Protein AF-A0A2W6AS79-F1 (afdb_monomer_lite)

Sequence (93 aa):
MPRTTRTIGAFIETEFGVVYESRSGLIALPNRLGLEYHTQEVTPRKLDEAKQKSFIALYEKLLNSLGADEAVLFMDAAHPTHAARPVGCWAPS

Structure (mmCIF, N/CA/C/O backbone):
data_AF-A0A2W6AS79-F1
#
_entry.id   AF-A0A2W6AS79-F1
#
loop_
_atom_site.group_PDB
_atom_site.id
_atom_site.type_symbol
_atom_site.label_atom_id
_atom_site.label_alt_id
_atom_site.label_comp_id
_atom_site.label_asym_id
_atom_site.label_entity_id
_atom_site.label_seq_id
_atom_site.pdbx_PDB_ins_code
_atom_site.Cartn_x
_atom_site.Cartn_y
_atom_site.Cartn_z
_atom_site.occupancy
_atom_site.B_iso_or_equiv
_atom_site.auth_seq_id
_atom_site.auth_comp_id
_atom_site.auth_asym_id
_atom_site.auth_atom_id
_atom_site.pdbx_PDB_model_num
ATOM 1 N N . MET A 1 1 ? -4.485 -1.768 17.816 1.00 77.19 1 MET A N 1
ATOM 2 C CA . MET A 1 1 ? -5.219 -0.649 17.196 1.00 77.19 1 MET A CA 1
ATOM 3 C C . MET A 1 1 ? -6.270 -1.197 16.233 1.00 77.19 1 MET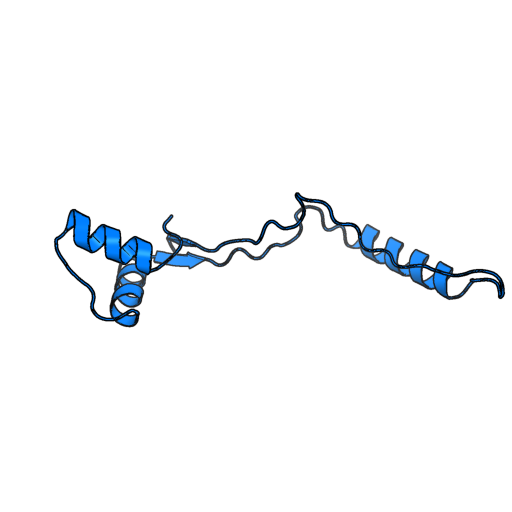 A C 1
ATOM 5 O O . MET A 1 1 ? -5.925 -2.066 15.430 1.00 77.19 1 MET A O 1
ATOM 9 N N . PRO A 1 2 ? -7.550 -0.796 16.347 1.00 84.56 2 PRO A N 1
ATOM 10 C CA . PRO A 1 2 ? -8.621 -1.294 15.486 1.00 84.56 2 PRO A CA 1
ATOM 11 C C . PRO A 1 2 ? -8.380 -0.899 14.024 1.00 84.56 2 PRO A C 1
ATOM 13 O O . PRO A 1 2 ? -7.935 0.205 13.722 1.00 84.56 2 PRO A O 1
ATOM 16 N N . ARG A 1 3 ? -8.659 -1.827 13.102 1.00 86.12 3 ARG A N 1
ATOM 17 C CA . ARG A 1 3 ? -8.362 -1.661 11.666 1.00 86.12 3 ARG A CA 1
ATOM 18 C C . ARG A 1 3 ? -9.516 -1.077 10.861 1.00 86.12 3 ARG A C 1
ATOM 20 O O . ARG A 1 3 ? -9.311 -0.588 9.760 1.00 86.12 3 ARG A O 1
ATOM 27 N N . THR A 1 4 ? -10.742 -1.162 11.372 1.00 88.75 4 THR A N 1
ATOM 28 C CA . THR A 1 4 ? -11.937 -0.738 10.635 1.00 88.75 4 THR A CA 1
ATOM 29 C C . THR A 1 4 ? -12.925 -0.038 11.554 1.00 88.75 4 THR A C 1
ATOM 31 O O . THR A 1 4 ? -13.023 -0.367 12.736 1.00 88.75 4 THR A O 1
ATOM 34 N N . THR A 1 5 ? -13.718 0.872 10.989 1.00 90.56 5 THR A N 1
ATOM 35 C CA . THR A 1 5 ? -14.833 1.525 11.691 1.00 90.56 5 THR A CA 1
ATOM 36 C C . THR A 1 5 ? -15.893 0.518 12.141 1.00 90.56 5 THR A C 1
ATOM 38 O O . THR A 1 5 ? -16.551 0.736 13.146 1.00 90.56 5 THR A O 1
ATOM 41 N N . ARG A 1 6 ? -16.029 -0.629 11.461 1.00 90.56 6 ARG A N 1
ATOM 42 C CA . ARG A 1 6 ? -16.958 -1.690 11.877 1.00 90.56 6 ARG A CA 1
ATOM 43 C C . ARG A 1 6 ? -16.532 -2.337 13.193 1.00 90.56 6 ARG A C 1
ATOM 45 O O . ARG A 1 6 ? -17.368 -2.572 14.053 1.00 90.56 6 ARG A O 1
ATOM 52 N N . THR A 1 7 ? -15.234 -2.596 13.358 1.00 91.75 7 THR A N 1
ATOM 53 C CA . THR A 1 7 ? -14.685 -3.126 14.616 1.00 91.75 7 THR A CA 1
ATOM 54 C C . THR A 1 7 ? -14.884 -2.138 15.765 1.00 91.75 7 THR A C 1
ATOM 56 O O . THR A 1 7 ? -15.211 -2.555 16.868 1.00 91.75 7 THR A O 1
ATOM 59 N N . ILE A 1 8 ? -14.733 -0.837 15.495 1.00 92.19 8 ILE A N 1
ATOM 60 C CA . ILE A 1 8 ? -14.990 0.223 16.480 1.00 92.19 8 ILE A CA 1
ATOM 61 C C . ILE A 1 8 ? -16.479 0.262 16.852 1.00 92.19 8 ILE A C 1
ATOM 63 O O . ILE A 1 8 ? -16.805 0.315 18.030 1.00 92.19 8 ILE A O 1
ATOM 67 N N . GLY A 1 9 ? -17.380 0.174 15.870 1.00 93.94 9 GLY A N 1
ATOM 68 C CA . GLY A 1 9 ? -18.827 0.180 16.108 1.00 93.94 9 GLY A CA 1
ATOM 69 C C . GLY A 1 9 ? -19.289 -0.998 16.960 1.00 93.94 9 GLY A C 1
ATOM 70 O O . GLY A 1 9 ? -19.988 -0.792 17.943 1.00 93.94 9 GLY A O 1
ATOM 71 N N . ALA A 1 10 ? -18.821 -2.207 16.638 1.00 94.31 10 ALA A N 1
ATOM 72 C CA . ALA A 1 10 ? -19.144 -3.412 17.403 1.00 94.31 10 ALA A CA 1
ATOM 73 C C . ALA A 1 10 ? -18.650 -3.337 18.859 1.00 94.31 10 ALA A C 1
ATOM 75 O O . ALA A 1 10 ? -19.340 -3.780 19.772 1.00 94.31 10 ALA A O 1
ATOM 76 N N . PHE A 1 11 ? -17.468 -2.752 19.085 1.00 94.12 11 PHE A N 1
ATOM 77 C CA . PHE A 1 11 ? -16.962 -2.502 20.435 1.00 94.12 11 PHE A CA 1
ATOM 78 C C . PHE A 1 1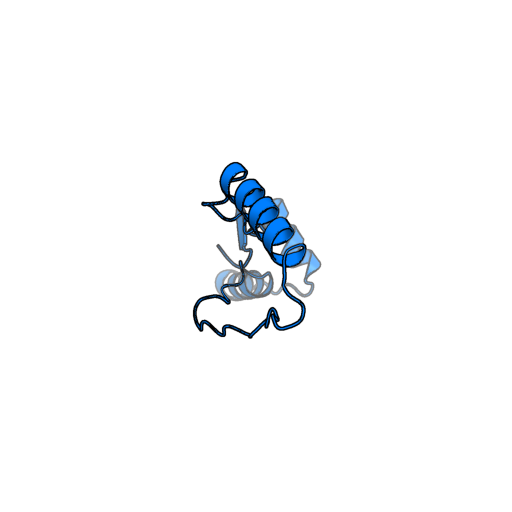1 ? -17.856 -1.518 21.196 1.00 94.12 11 PHE A C 1
ATOM 80 O O . PHE A 1 11 ? -18.224 -1.789 22.333 1.00 94.12 11 PHE A O 1
ATOM 87 N N . ILE A 1 12 ? -18.246 -0.406 20.565 1.00 94.00 12 ILE A N 1
ATOM 88 C CA . ILE A 1 12 ? -19.095 0.602 21.210 1.00 94.00 12 ILE A CA 1
ATOM 89 C C . ILE A 1 12 ? -20.465 0.027 21.583 1.00 94.00 12 ILE A C 1
ATOM 91 O O . ILE A 1 12 ? -20.962 0.277 22.679 1.00 94.00 12 ILE A O 1
ATOM 95 N N . GLU A 1 13 ? -21.058 -0.755 20.687 1.00 95.69 13 GLU A N 1
ATOM 96 C CA . GLU A 1 13 ? -22.325 -1.437 20.941 1.00 95.69 13 GLU A CA 1
ATOM 97 C C . GLU A 1 13 ? -22.203 -2.411 22.119 1.00 95.69 13 GLU A C 1
ATOM 99 O O . GLU A 1 13 ? -2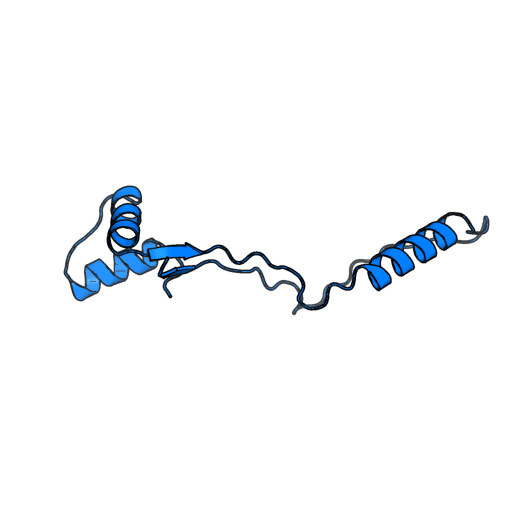3.054 -2.410 23.003 1.00 95.69 13 GLU A O 1
ATOM 104 N N . THR A 1 14 ? -21.115 -3.184 22.175 1.00 96.81 14 THR A N 1
ATOM 105 C CA . THR A 1 14 ? -20.888 -4.178 23.235 1.00 96.81 14 THR A CA 1
ATOM 106 C C . THR A 1 14 ? -20.646 -3.532 24.601 1.00 96.81 14 THR A C 1
ATOM 108 O O . THR A 1 14 ? -21.224 -3.968 25.591 1.00 96.81 14 THR A O 1
ATOM 111 N N . GLU A 1 15 ? -19.808 -2.496 24.671 1.00 96.94 15 GLU A N 1
ATOM 112 C CA . GLU A 1 15 ? -19.388 -1.895 25.946 1.00 96.94 15 GLU A CA 1
ATOM 113 C C . GLU A 1 15 ? -20.344 -0.815 26.460 1.00 96.94 15 GLU A C 1
ATOM 115 O O . GLU A 1 15 ? -20.481 -0.626 27.667 1.00 96.94 15 GLU A O 1
ATOM 120 N N . PHE A 1 16 ? -21.001 -0.082 25.556 1.00 94.31 16 PHE A N 1
ATOM 121 C CA . PHE A 1 16 ? -21.806 1.092 25.911 1.00 94.31 16 PHE A CA 1
ATOM 122 C C . PHE A 1 16 ? -23.273 0.979 25.485 1.00 94.31 16 PHE A C 1
ATOM 124 O O . PHE A 1 16 ? -24.058 1.869 25.808 1.00 94.31 16 PHE A O 1
ATOM 131 N N . GLY A 1 17 ? -23.666 -0.074 24.758 1.00 95.00 17 GLY A N 1
ATOM 132 C CA . GLY A 1 17 ? -25.044 -0.256 24.286 1.00 95.00 17 GLY A CA 1
ATOM 133 C C . GLY A 1 17 ? -25.489 0.773 23.242 1.00 95.00 17 GLY A C 1
ATOM 134 O O . GLY A 1 17 ? -26.686 0.960 23.037 1.00 95.00 17 GLY A O 1
ATOM 135 N N . VAL A 1 18 ? -24.546 1.474 22.600 1.00 93.50 18 VAL A N 1
ATOM 136 C CA . VAL A 1 18 ? -24.835 2.527 21.614 1.00 93.50 18 VAL A CA 1
ATOM 137 C C . VAL A 1 18 ? -24.601 2.005 20.202 1.00 93.50 18 VAL A C 1
ATOM 139 O O . VAL A 1 18 ? -23.501 1.573 19.862 1.00 93.50 18 VAL A O 1
ATOM 142 N N . VAL A 1 19 ? -25.618 2.129 19.349 1.00 92.75 19 VAL A N 1
ATOM 143 C CA . VAL A 1 19 ? -25.534 1.766 17.930 1.00 92.75 19 VAL A CA 1
ATOM 144 C C . VAL A 1 19 ? -25.357 3.024 17.085 1.00 92.75 19 VAL A C 1
ATOM 146 O O . VAL A 1 19 ? -26.167 3.947 17.130 1.00 92.75 19 VAL A O 1
ATOM 149 N N . TYR A 1 20 ? -24.291 3.061 16.287 1.00 89.00 20 TYR A N 1
AT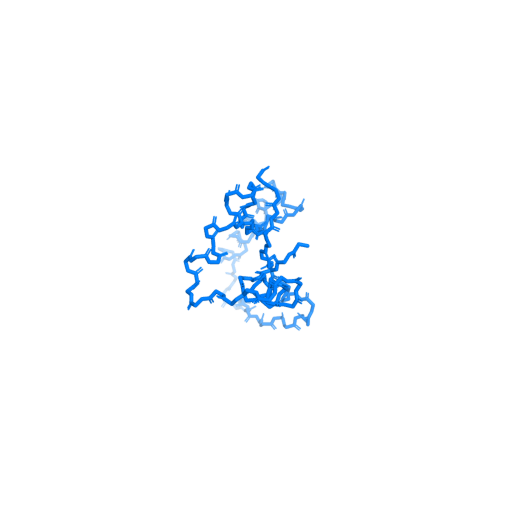OM 150 C CA . TYR A 1 20 ? -24.065 4.124 15.309 1.00 89.00 20 TYR A CA 1
ATOM 151 C C . TYR A 1 20 ? -24.701 3.754 13.967 1.00 89.00 20 TYR A C 1
ATOM 153 O O . TYR A 1 20 ? -24.231 2.850 13.280 1.00 89.00 20 TYR A O 1
ATOM 161 N N . GLU A 1 21 ? -25.725 4.503 13.557 1.00 85.12 21 GLU A N 1
ATOM 162 C CA . GLU A 1 21 ? -26.458 4.247 12.306 1.00 85.12 21 GLU A CA 1
ATOM 163 C C . GLU A 1 21 ? -25.668 4.619 11.040 1.00 85.12 21 GLU A C 1
ATOM 165 O O . GLU A 1 21 ? -25.926 4.094 9.958 1.00 85.12 21 GLU A O 1
ATOM 170 N N . SER A 1 22 ? -24.685 5.521 11.152 1.00 88.00 22 SER A N 1
ATOM 171 C CA . SER A 1 22 ? -23.911 6.013 10.009 1.00 88.00 22 SER A CA 1
ATOM 172 C C . SER A 1 22 ? -22.406 5.832 10.181 1.00 88.00 22 SER A C 1
ATOM 174 O O . SER A 1 22 ? -21.826 6.051 11.248 1.00 88.00 22 SER A O 1
ATOM 176 N N . ARG A 1 23 ? -21.737 5.506 9.069 1.00 87.62 23 ARG A N 1
ATOM 177 C CA . ARG A 1 23 ? -20.271 5.407 9.003 1.00 87.62 23 ARG A CA 1
ATOM 178 C C . ARG A 1 23 ? -19.585 6.739 9.326 1.00 87.62 23 ARG A C 1
ATOM 180 O O . ARG A 1 23 ? -18.516 6.731 9.926 1.00 87.62 23 ARG A O 1
ATOM 187 N N . SER A 1 24 ? -20.178 7.866 8.937 1.00 89.25 24 SER A N 1
ATOM 188 C CA . SER A 1 24 ? -19.629 9.205 9.183 1.00 89.25 24 SER A CA 1
ATOM 189 C C . SER A 1 24 ? -19.602 9.554 10.673 1.00 89.25 24 SER A C 1
ATOM 191 O O . SER A 1 24 ? -18.578 10.038 11.153 1.00 89.25 24 SER A O 1
ATOM 193 N N . GLY A 1 25 ? -20.661 9.240 11.428 1.00 88.38 25 GLY A N 1
ATOM 194 C CA . GLY A 1 25 ? -20.675 9.422 12.886 1.00 88.38 25 GLY A CA 1
ATOM 195 C C . GLY A 1 25 ? -19.598 8.591 13.591 1.00 88.38 25 GLY A C 1
ATOM 196 O O . GLY A 1 25 ? -18.926 9.070 14.503 1.00 88.38 25 GLY A O 1
ATOM 197 N N . LEU A 1 26 ? -19.372 7.379 13.088 1.00 91.94 26 LEU A N 1
ATOM 198 C CA . LEU A 1 26 ? -18.370 6.440 13.589 1.00 91.94 26 LEU A CA 1
ATOM 199 C C . LEU A 1 26 ? -16.921 6.846 13.271 1.00 91.94 26 LEU A C 1
ATOM 201 O O . LEU A 1 26 ? -16.006 6.427 13.968 1.00 91.94 26 LEU A O 1
ATOM 205 N N . ILE A 1 27 ? -16.703 7.659 12.235 1.00 91.25 27 ILE A N 1
ATOM 206 C CA . ILE A 1 27 ? -15.396 8.253 11.896 1.00 91.25 27 ILE A CA 1
ATOM 207 C C . ILE A 1 27 ? -15.145 9.524 12.712 1.00 91.25 27 ILE A C 1
ATOM 209 O O . ILE A 1 27 ? -14.029 9.767 13.163 1.00 91.25 27 ILE A O 1
ATOM 213 N N . ALA A 1 28 ? -16.183 10.336 12.922 1.00 93.00 28 ALA A N 1
ATOM 214 C CA . ALA A 1 28 ? -16.061 11.593 13.651 1.00 93.00 28 ALA A CA 1
ATOM 215 C C . ALA A 1 28 ? -15.649 11.389 15.117 1.00 93.00 28 ALA A C 1
ATOM 217 O O . ALA A 1 28 ? -14.927 12.218 15.666 1.00 93.00 28 ALA A O 1
ATOM 218 N N . LEU A 1 29 ? -16.097 10.300 15.748 1.00 91.56 29 LEU A N 1
ATOM 219 C CA . LEU A 1 29 ? -15.773 10.003 17.142 1.00 91.56 29 LEU A CA 1
ATOM 220 C C . LEU A 1 29 ? -14.261 9.760 17.365 1.00 91.56 29 LEU A C 1
ATOM 222 O O . LEU A 1 29 ? -13.694 10.493 18.171 1.00 91.56 29 LEU A O 1
ATOM 226 N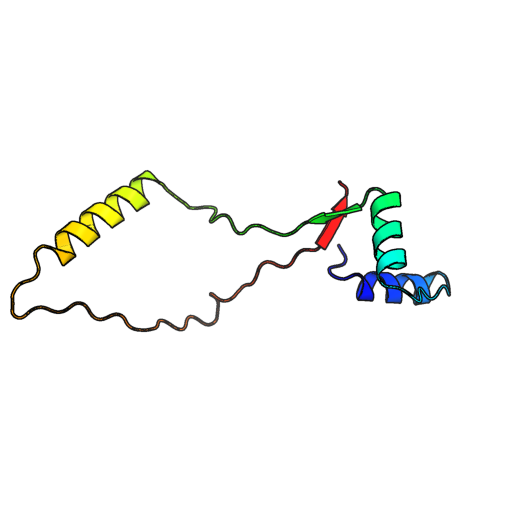 N . PRO A 1 30 ? -13.583 8.823 16.669 1.00 91.31 30 PRO A N 1
ATOM 227 C CA . PRO A 1 30 ? -12.132 8.651 16.767 1.00 91.31 30 PRO A CA 1
ATOM 228 C C . PRO A 1 30 ? -11.343 9.949 16.570 1.00 91.31 30 PRO A C 1
ATOM 230 O O . PRO A 1 30 ? -10.490 10.261 17.394 1.00 91.31 30 PRO A O 1
ATOM 233 N N . ASN A 1 31 ? -11.696 10.755 15.563 1.00 92.25 31 ASN A N 1
ATOM 234 C CA . ASN A 1 31 ? -11.032 12.040 15.323 1.00 92.25 31 ASN A CA 1
ATOM 235 C C . ASN A 1 31 ? -11.174 12.998 16.521 1.00 92.25 31 ASN A C 1
ATOM 237 O O . ASN A 1 31 ? -10.211 13.646 16.918 1.00 92.25 31 ASN A O 1
ATOM 241 N N . ARG A 1 32 ? -12.360 13.072 17.145 1.00 93.06 32 ARG A N 1
ATOM 242 C CA . ARG A 1 32 ? -12.583 13.886 18.361 1.00 93.06 32 ARG A CA 1
ATOM 243 C C . ARG A 1 32 ? -11.795 13.385 19.570 1.00 93.06 32 ARG A C 1
ATOM 245 O O . ARG A 1 32 ? -11.516 14.171 20.467 1.00 93.06 32 ARG A O 1
ATOM 252 N N . LEU A 1 33 ? -11.466 12.096 19.599 1.00 92.06 33 LEU A N 1
ATOM 253 C CA . LEU A 1 33 ? -10.644 11.471 20.635 1.00 92.06 33 LEU A CA 1
ATOM 254 C C . LEU A 1 33 ? -9.135 11.581 20.347 1.00 92.06 33 LEU A C 1
ATOM 256 O O . LEU A 1 33 ? -8.344 11.031 21.108 1.00 92.06 33 LEU A O 1
ATOM 260 N N . GLY A 1 34 ? -8.730 12.273 19.274 1.00 92.69 34 GLY A N 1
ATOM 261 C CA . GLY A 1 34 ? -7.323 12.418 18.884 1.00 92.69 34 GLY A CA 1
ATOM 262 C C . GLY A 1 34 ? -6.729 11.165 18.236 1.00 92.69 34 GLY A C 1
ATOM 263 O O . GLY A 1 34 ? -5.536 10.909 18.374 1.00 92.69 34 GLY A O 1
ATOM 264 N N . LEU A 1 35 ? -7.562 10.343 17.590 1.00 92.38 35 LEU A N 1
ATOM 265 C CA . LEU A 1 35 ? -7.122 9.196 16.799 1.00 92.38 35 LEU A CA 1
ATOM 266 C C . LEU A 1 35 ? -7.229 9.510 15.308 1.00 92.38 35 LEU A C 1
ATOM 268 O O . LEU A 1 35 ? -8.260 9.993 14.843 1.00 92.38 35 LEU A O 1
ATOM 272 N N . GLU A 1 36 ? -6.220 9.099 14.552 1.00 91.81 36 GLU A N 1
ATOM 273 C CA . GLU A 1 36 ? -6.168 9.189 13.098 1.00 91.81 36 GLU A CA 1
ATOM 274 C C . GLU A 1 36 ? -6.004 7.807 12.465 1.00 91.81 36 GLU A C 1
ATOM 276 O O . GLU A 1 36 ? -5.465 6.868 13.062 1.00 91.81 36 GLU A O 1
ATOM 281 N N . TYR A 1 37 ? -6.509 7.656 11.238 1.00 90.06 37 TYR A N 1
ATOM 282 C CA . TYR A 1 37 ? -6.320 6.428 10.477 1.00 90.06 37 TYR A CA 1
ATOM 283 C C . TYR A 1 37 ? -4.979 6.465 9.744 1.00 90.06 37 TYR A C 1
ATOM 285 O O . TYR A 1 37 ? -4.832 7.115 8.709 1.00 90.06 37 TYR A O 1
ATOM 293 N N . HIS A 1 38 ? -4.017 5.708 10.258 1.00 87.31 38 HIS A N 1
ATOM 294 C CA . HIS A 1 38 ? -2.689 5.579 9.675 1.00 87.31 38 HIS A CA 1
ATOM 295 C C . HIS A 1 38 ? -2.698 4.495 8.605 1.00 87.31 38 HIS A C 1
ATOM 297 O O . HIS A 1 38 ? -2.930 3.317 8.900 1.00 87.31 38 HIS A O 1
ATOM 303 N N . THR A 1 39 ? -2.426 4.878 7.359 1.00 83.12 39 THR A N 1
ATOM 304 C CA . THR A 1 39 ? -2.142 3.918 6.287 1.00 83.12 39 THR A CA 1
ATOM 305 C C . THR A 1 39 ? -0.649 3.629 6.293 1.00 83.12 39 THR A C 1
ATOM 307 O O . THR A 1 39 ? 0.164 4.544 6.243 1.00 83.12 39 THR A O 1
ATOM 310 N N . GLN A 1 40 ? -0.279 2.354 6.379 1.00 72.25 40 GLN A N 1
ATOM 311 C CA . GLN A 1 40 ? 1.121 1.962 6.285 1.00 72.25 40 GLN A CA 1
ATOM 312 C C . GLN A 1 40 ? 1.588 2.108 4.836 1.00 72.25 40 GLN A C 1
ATOM 314 O O . GLN A 1 40 ? 1.207 1.316 3.973 1.00 72.25 40 GLN A O 1
ATOM 319 N N . GLU A 1 41 ? 2.433 3.097 4.576 1.00 68.94 41 GLU A N 1
ATOM 320 C CA . GLU A 1 41 ? 3.225 3.122 3.354 1.00 68.94 41 GLU A CA 1
ATOM 321 C C . GLU A 1 41 ? 4.340 2.082 3.477 1.00 68.94 41 GLU A C 1
ATOM 323 O O . GLU A 1 41 ? 5.141 2.093 4.416 1.00 68.94 41 GLU A O 1
ATOM 328 N N . VAL A 1 42 ? 4.380 1.132 2.542 1.00 65.75 42 VAL A N 1
ATOM 329 C CA . VAL A 1 42 ? 5.479 0.166 2.476 1.00 65.75 42 VAL A CA 1
ATOM 330 C C . VAL A 1 42 ? 6.633 0.841 1.769 1.00 65.75 42 VAL A C 1
ATOM 332 O O . VAL A 1 42 ? 6.798 0.725 0.559 1.00 65.75 42 VAL A O 1
ATOM 335 N N . THR A 1 43 ? 7.452 1.534 2.545 1.00 64.88 43 THR A N 1
ATOM 336 C CA . THR A 1 43 ? 8.781 1.929 2.093 1.00 64.88 43 THR A CA 1
ATOM 337 C C . THR A 1 43 ? 9.725 0.755 2.351 1.00 64.88 43 THR A C 1
ATOM 339 O O . THR A 1 43 ? 9.880 0.337 3.505 1.00 64.88 43 THR A O 1
ATOM 342 N N . PRO A 1 44 ? 10.359 0.168 1.318 1.00 64.62 44 PRO A N 1
ATOM 343 C CA . PRO A 1 44 ? 11.295 -0.929 1.516 1.00 64.62 44 PRO A CA 1
ATOM 344 C C . PRO A 1 44 ? 12.449 -0.473 2.416 1.00 64.62 44 PRO A C 1
ATOM 346 O O . PRO A 1 44 ? 13.270 0.353 2.032 1.00 64.62 44 PRO A O 1
ATOM 349 N N . ARG A 1 45 ? 12.548 -1.040 3.623 1.00 62.88 45 ARG A N 1
ATOM 350 C CA . ARG A 1 45 ? 13.560 -0.661 4.632 1.00 62.88 45 ARG A CA 1
ATOM 351 C C . ARG A 1 45 ? 15.016 -0.824 4.157 1.00 62.88 45 ARG A C 1
ATOM 353 O O . ARG A 1 45 ? 15.922 -0.271 4.767 1.00 62.88 45 ARG A O 1
ATOM 360 N N . LYS A 1 46 ? 15.247 -1.613 3.104 1.00 69.69 46 LYS A N 1
ATOM 361 C CA . LYS A 1 46 ? 16.570 -1.899 2.521 1.00 69.69 46 LYS A CA 1
ATOM 362 C C . LYS A 1 46 ? 16.750 -1.292 1.122 1.00 69.69 46 LYS A C 1
ATOM 364 O O . LYS A 1 46 ? 17.506 -1.847 0.326 1.00 69.69 46 LYS A O 1
ATOM 369 N N . LEU A 1 47 ? 16.034 -0.218 0.787 1.00 72.56 47 LEU A N 1
ATOM 370 C CA . LEU A 1 47 ? 16.242 0.457 -0.491 1.00 72.56 47 LEU A CA 1
ATOM 371 C C . LEU A 1 47 ? 17.613 1.154 -0.481 1.00 72.56 47 LEU A C 1
ATOM 373 O O . LEU A 1 47 ? 17.863 2.035 0.337 1.00 72.56 47 LEU A O 1
ATOM 377 N N . ASP A 1 48 ? 18.507 0.723 -1.365 1.00 88.06 48 ASP A N 1
ATOM 378 C CA . ASP A 1 48 ? 19.836 1.302 -1.562 1.00 88.06 48 ASP A CA 1
ATOM 379 C C . ASP A 1 48 ? 19.873 1.909 -2.963 1.00 88.06 48 ASP A C 1
ATOM 381 O O . ASP A 1 48 ? 19.905 1.194 -3.969 1.00 88.06 48 ASP A O 1
ATOM 385 N N . GLU A 1 49 ? 19.819 3.237 -3.018 1.00 89.44 49 GLU A N 1
ATOM 386 C CA . GLU A 1 49 ? 19.715 3.983 -4.270 1.00 89.44 49 GLU A CA 1
ATOM 387 C C . GLU A 1 49 ? 20.922 3.737 -5.187 1.00 89.44 49 GLU A C 1
ATOM 389 O O . GLU A 1 49 ? 20.767 3.607 -6.403 1.00 89.44 49 GLU A O 1
ATOM 394 N N . ALA A 1 50 ? 22.126 3.614 -4.619 1.00 92.75 50 ALA A N 1
ATOM 395 C CA . ALA A 1 50 ? 23.336 3.357 -5.390 1.00 92.75 50 ALA A CA 1
ATOM 396 C C . ALA A 1 50 ? 23.297 1.964 -6.030 1.00 92.75 50 ALA A C 1
ATOM 398 O O . ALA A 1 50 ? 23.619 1.812 -7.213 1.00 92.75 50 ALA A O 1
ATOM 399 N N . LYS A 1 51 ? 22.843 0.947 -5.285 1.00 91.75 51 LYS A N 1
ATOM 400 C CA . LYS A 1 51 ? 22.640 -0.403 -5.837 1.00 91.75 51 LYS A CA 1
ATOM 401 C C . LYS A 1 51 ? 21.548 -0.431 -6.897 1.00 91.75 51 LYS A C 1
ATOM 403 O O . LYS A 1 51 ? 21.731 -1.090 -7.915 1.00 91.75 51 LYS A O 1
ATOM 408 N N . GLN A 1 52 ? 20.452 0.299 -6.699 1.00 92.50 52 GLN A N 1
ATOM 409 C CA . GLN A 1 52 ? 19.370 0.368 -7.679 1.00 92.50 52 GLN A CA 1
ATOM 410 C C . GLN A 1 52 ? 19.840 1.013 -8.989 1.00 92.50 52 GLN A C 1
ATOM 412 O O . GLN A 1 52 ? 19.626 0.440 -10.054 1.00 92.50 52 GLN A O 1
ATOM 417 N N . LYS A 1 53 ? 20.555 2.144 -8.922 1.00 95.44 53 LYS A N 1
ATOM 418 C CA . LYS A 1 53 ? 21.158 2.790 -10.102 1.00 95.44 53 LYS A CA 1
ATOM 419 C C . LYS A 1 53 ? 22.155 1.875 -10.813 1.00 95.44 53 LYS A C 1
ATOM 421 O O . LYS A 1 53 ? 22.126 1.771 -12.035 1.00 95.44 53 LYS A O 1
ATOM 426 N N . SER A 1 54 ? 22.995 1.176 -10.049 1.00 96.31 54 SER A N 1
ATOM 427 C CA . SER A 1 54 ? 23.968 0.224 -10.602 1.00 96.31 54 SER A CA 1
ATOM 428 C C . SER A 1 54 ? 23.284 -0.945 -11.316 1.00 96.31 54 SER A C 1
ATOM 430 O O . SER A 1 54 ? 23.716 -1.347 -12.394 1.00 96.31 54 SER A O 1
ATOM 432 N N . PHE A 1 55 ? 22.195 -1.469 -10.744 1.00 94.38 55 PHE A N 1
ATOM 433 C CA . PHE A 1 55 ? 21.395 -2.525 -11.361 1.00 94.38 55 PHE A CA 1
ATOM 434 C C . PHE A 1 55 ? 20.729 -2.055 -12.658 1.00 94.38 55 PHE A C 1
ATOM 436 O O . PHE A 1 55 ? 20.811 -2.762 -13.657 1.00 94.38 55 PHE A O 1
ATOM 443 N N . ILE A 1 56 ? 20.126 -0.859 -12.667 1.00 96.19 56 ILE A N 1
ATOM 444 C CA . ILE A 1 56 ? 19.506 -0.273 -13.867 1.00 96.19 56 ILE A CA 1
ATOM 445 C C . ILE A 1 56 ? 20.538 -0.144 -14.992 1.00 96.19 56 ILE A C 1
ATOM 447 O O . ILE A 1 56 ? 20.296 -0.635 -16.089 1.00 96.19 56 ILE A O 1
ATOM 451 N N . ALA A 1 57 ? 21.716 0.421 -14.709 1.00 97.00 57 ALA A N 1
ATOM 452 C CA . ALA A 1 57 ? 22.773 0.574 -15.709 1.00 97.00 57 ALA A CA 1
ATOM 453 C C . ALA A 1 57 ? 23.256 -0.777 -16.273 1.00 97.00 57 ALA A C 1
ATOM 455 O O . ALA A 1 57 ? 23.478 -0.912 -17.477 1.00 97.00 57 ALA A O 1
ATOM 456 N N . LEU A 1 58 ? 23.407 -1.794 -15.415 1.00 96.56 58 LEU A N 1
ATOM 457 C CA . LEU A 1 58 ? 23.771 -3.147 -15.843 1.00 96.56 58 LEU A CA 1
ATOM 458 C C . LEU A 1 58 ? 22.685 -3.772 -16.725 1.00 96.56 58 LEU A C 1
ATOM 460 O O . LEU A 1 58 ? 23.000 -4.378 -17.747 1.00 96.56 58 LEU A O 1
ATOM 464 N N . TYR A 1 59 ? 21.423 -3.615 -16.336 1.00 95.31 59 TYR A N 1
ATOM 465 C CA . TYR A 1 59 ? 20.273 -4.146 -17.055 1.00 95.31 59 TYR A CA 1
ATOM 466 C C . TYR A 1 59 ? 20.095 -3.489 -18.429 1.00 95.31 59 TYR A C 1
ATOM 468 O O . TYR A 1 59 ? 19.930 -4.185 -19.426 1.00 95.31 59 TYR A O 1
ATOM 476 N N . GLU A 1 60 ? 20.207 -2.163 -18.512 1.00 96.50 60 GLU A N 1
ATOM 477 C CA . GLU A 1 60 ? 20.173 -1.437 -19.785 1.00 96.50 60 GLU A CA 1
ATOM 478 C C . GLU A 1 60 ? 21.325 -1.853 -20.696 1.00 96.50 60 GLU A C 1
ATOM 480 O O . GLU A 1 60 ? 21.119 -2.077 -21.888 1.00 96.50 60 GLU A O 1
ATOM 485 N N . LYS A 1 61 ? 22.537 -2.006 -20.149 1.00 96.19 61 LYS A N 1
ATOM 486 C CA . LYS A 1 61 ? 23.677 -2.504 -20.922 1.00 96.19 61 LYS A CA 1
ATOM 487 C C . LYS A 1 61 ? 23.401 -3.898 -21.480 1.00 96.19 61 LYS A C 1
ATOM 489 O O . LYS A 1 61 ? 23.643 -4.111 -22.660 1.00 96.19 61 LYS A O 1
ATOM 494 N N . LEU A 1 62 ? 22.882 -4.806 -20.651 1.00 94.25 62 LEU A N 1
ATOM 495 C CA . LEU A 1 62 ? 22.518 -6.165 -21.053 1.00 94.25 62 LEU A CA 1
ATOM 496 C C . LEU A 1 62 ? 21.501 -6.151 -22.201 1.00 94.25 62 LEU A C 1
ATOM 498 O O . LEU A 1 62 ? 21.740 -6.781 -23.224 1.00 94.25 62 LEU A O 1
ATOM 502 N N . LEU A 1 63 ? 20.402 -5.402 -22.061 1.00 94.12 63 LEU A N 1
ATOM 503 C CA . LEU A 1 63 ? 19.355 -5.345 -23.086 1.00 94.12 63 LEU A CA 1
ATOM 504 C C . LEU A 1 63 ? 19.839 -4.755 -24.416 1.00 94.12 63 LEU A C 1
ATOM 506 O O . LEU A 1 63 ? 19.357 -5.151 -25.472 1.00 94.12 63 LEU A O 1
ATOM 510 N N . ASN A 1 64 ? 20.790 -3.823 -24.376 1.00 95.31 64 ASN A N 1
ATOM 511 C CA . ASN A 1 64 ? 21.323 -3.179 -25.576 1.00 95.31 64 ASN A CA 1
ATOM 512 C C . ASN A 1 64 ? 22.532 -3.909 -26.186 1.00 95.31 64 ASN A C 1
ATOM 514 O O . ASN A 1 64 ? 23.033 -3.478 -27.223 1.00 95.31 64 ASN A O 1
ATOM 518 N N . SER A 1 65 ? 23.021 -4.986 -25.562 1.00 94.31 65 SER A N 1
ATOM 519 C CA . SER A 1 65 ? 24.159 -5.774 -26.054 1.00 94.31 65 SER A CA 1
ATOM 520 C C . SER A 1 65 ? 23.808 -7.216 -26.424 1.00 94.31 65 SER A C 1
ATOM 522 O O . SER A 1 65 ? 24.725 -8.009 -26.621 1.00 94.31 65 SER A O 1
ATOM 524 N N . LEU A 1 66 ? 22.518 -7.567 -26.470 1.00 93.12 66 LEU A N 1
ATOM 525 C CA . LEU A 1 66 ? 22.055 -8.912 -26.824 1.00 93.12 66 LEU A CA 1
ATOM 526 C C . LEU A 1 66 ? 22.443 -9.265 -28.264 1.00 93.12 66 LEU A C 1
ATOM 528 O O . LEU A 1 66 ? 22.248 -8.475 -29.192 1.00 93.12 66 LEU A O 1
ATOM 532 N N . GLY A 1 67 ? 22.978 -10.469 -28.443 1.00 92.56 67 GLY A N 1
ATOM 533 C CA . GLY A 1 67 ? 23.197 -11.052 -29.762 1.00 92.56 67 GLY A CA 1
ATOM 534 C C . GLY A 1 67 ? 21.879 -11.381 -30.470 1.00 92.56 67 GLY A C 1
ATOM 535 O O . GLY A 1 67 ? 20.834 -11.514 -29.840 1.00 92.56 67 GLY A O 1
ATOM 536 N N . ALA A 1 68 ? 21.930 -11.561 -31.793 1.00 91.00 68 ALA A N 1
ATOM 537 C CA . ALA A 1 68 ? 20.746 -11.899 -32.594 1.00 91.00 68 ALA A CA 1
ATOM 538 C C . ALA A 1 68 ? 20.083 -13.234 -32.189 1.00 91.00 68 ALA A C 1
ATOM 540 O O . ALA A 1 68 ? 18.887 -13.409 -32.412 1.00 91.00 68 ALA A O 1
ATOM 541 N N . ASP A 1 69 ? 20.849 -14.137 -31.569 1.00 93.88 69 ASP A N 1
ATOM 542 C CA . ASP A 1 69 ? 20.401 -15.462 -31.126 1.00 93.88 69 ASP A CA 1
ATOM 543 C C . ASP A 1 69 ? 20.124 -15.531 -29.608 1.00 93.88 69 ASP A C 1
ATOM 545 O O . ASP A 1 69 ? 19.947 -16.615 -29.051 1.00 93.88 69 ASP A O 1
ATOM 549 N N . GLU A 1 70 ? 20.099 -14.389 -28.914 1.00 93.81 70 GLU A N 1
ATOM 550 C CA . GLU A 1 70 ? 19.842 -14.306 -27.474 1.00 93.81 70 GLU A CA 1
ATOM 551 C C . GLU A 1 70 ? 18.464 -13.697 -27.181 1.00 93.81 70 GLU A C 1
ATOM 553 O O . GLU A 1 70 ? 17.977 -12.819 -27.892 1.00 93.81 70 GLU A O 1
ATOM 558 N N . ALA A 1 71 ? 17.828 -14.142 -26.094 1.00 91.50 71 ALA A N 1
ATOM 559 C CA . ALA A 1 71 ? 16.522 -13.644 -25.674 1.00 91.50 71 ALA A CA 1
ATOM 560 C C . ALA A 1 71 ? 16.435 -13.491 -24.152 1.00 91.50 71 ALA A C 1
ATOM 562 O O . ALA A 1 71 ? 16.986 -14.289 -23.394 1.00 91.50 71 ALA A O 1
ATOM 563 N N . VAL A 1 72 ? 15.679 -12.485 -23.706 1.00 91.06 72 VAL A N 1
ATOM 564 C CA . VAL A 1 72 ? 15.333 -12.280 -22.294 1.00 91.06 72 VAL A CA 1
ATOM 565 C C . VAL A 1 72 ? 13.899 -12.746 -22.067 1.00 91.06 72 VAL A C 1
ATOM 567 O O . VAL A 1 72 ? 12.969 -12.259 -22.706 1.00 91.06 72 VAL A O 1
ATOM 570 N N . LEU A 1 73 ? 13.723 -13.693 -21.146 1.00 91.25 73 LEU A N 1
ATOM 571 C CA . LEU A 1 73 ? 12.424 -14.254 -20.779 1.00 91.25 73 LEU A CA 1
ATOM 572 C C . LEU A 1 73 ? 12.014 -13.746 -19.394 1.00 91.25 73 LEU A C 1
ATOM 574 O O . LEU A 1 73 ? 12.760 -13.895 -18.427 1.00 91.25 73 LEU A O 1
ATOM 578 N N . PHE A 1 74 ? 10.807 -13.193 -19.289 1.00 87.69 74 PHE A N 1
ATOM 579 C CA . PHE A 1 74 ? 10.197 -12.840 -18.008 1.00 87.69 74 PHE A CA 1
ATOM 580 C C . PHE A 1 74 ? 9.244 -13.957 -17.597 1.00 87.69 74 PHE A C 1
ATOM 582 O O . PHE A 1 74 ? 8.287 -14.254 -18.309 1.00 87.69 74 PHE A O 1
ATOM 589 N N . MET A 1 75 ? 9.516 -14.584 -16.455 1.00 85.50 75 MET A N 1
ATOM 590 C CA . MET A 1 75 ? 8.678 -15.637 -15.885 1.00 85.50 75 MET A CA 1
ATOM 591 C C . MET A 1 75 ? 8.122 -15.179 -14.541 1.00 85.50 75 MET A C 1
ATOM 593 O O . MET A 1 75 ? 8.798 -14.462 -13.801 1.00 85.50 75 MET A O 1
ATOM 597 N N . ASP A 1 76 ? 6.899 -15.598 -14.228 1.00 81.19 76 ASP A N 1
ATOM 598 C CA . ASP A 1 76 ? 6.278 -15.282 -12.947 1.00 81.19 76 ASP A CA 1
ATOM 599 C C . ASP A 1 76 ? 6.889 -16.130 -11.822 1.00 81.19 76 ASP A C 1
ATOM 601 O O . ASP A 1 76 ? 7.033 -17.349 -11.942 1.00 81.19 76 ASP A O 1
ATOM 605 N N . ALA A 1 77 ? 7.248 -15.478 -10.719 1.00 70.00 77 ALA A N 1
ATOM 606 C CA . ALA A 1 77 ? 7.763 -16.123 -9.521 1.00 70.00 77 ALA A CA 1
ATOM 607 C C . ALA A 1 77 ? 6.717 -16.001 -8.408 1.00 70.00 77 ALA A C 1
ATOM 609 O O . ALA A 1 77 ? 6.691 -15.030 -7.650 1.00 70.00 77 ALA A O 1
ATOM 610 N N . ALA A 1 78 ? 5.857 -17.012 -8.278 1.00 70.50 78 ALA A N 1
ATOM 611 C CA . ALA A 1 78 ? 4.887 -17.072 -7.193 1.00 70.50 78 ALA A CA 1
ATOM 612 C C . ALA A 1 78 ? 5.571 -17.509 -5.883 1.00 70.50 78 ALA A C 1
ATOM 614 O O . ALA A 1 78 ? 5.690 -18.699 -5.594 1.00 70.50 78 ALA A O 1
ATOM 615 N N . HIS A 1 79 ? 6.021 -16.550 -5.066 1.00 61.31 79 HIS A N 1
ATOM 616 C CA . HIS A 1 79 ? 6.458 -16.828 -3.695 1.00 61.31 79 HIS A CA 1
ATOM 617 C C . HIS A 1 79 ? 5.273 -16.644 -2.719 1.00 61.31 79 HIS A C 1
ATOM 619 O O . HIS A 1 79 ? 4.798 -15.514 -2.568 1.00 61.31 79 HIS A O 1
ATOM 625 N N . PRO A 1 80 ? 4.811 -17.690 -1.995 1.00 60.69 80 PRO A N 1
ATOM 626 C CA . PRO A 1 80 ? 3.612 -17.634 -1.139 1.00 60.69 80 PRO A CA 1
ATOM 627 C C . PRO A 1 80 ? 3.637 -16.516 -0.085 1.00 60.69 80 PRO A C 1
ATOM 629 O O . PRO A 1 80 ? 2.603 -16.002 0.332 1.00 60.69 80 PRO A O 1
ATOM 632 N N . THR A 1 81 ? 4.837 -16.120 0.338 1.00 59.75 81 THR A N 1
ATOM 633 C CA . THR A 1 81 ? 5.063 -15.157 1.425 1.00 59.75 81 THR A CA 1
ATOM 634 C C . THR A 1 81 ? 5.223 -13.700 0.960 1.00 59.75 81 THR A C 1
ATOM 636 O O . THR A 1 81 ? 5.319 -12.808 1.796 1.00 59.75 81 THR A O 1
ATOM 639 N N . HIS A 1 82 ? 5.249 -13.418 -0.350 1.00 55.94 82 HIS A N 1
ATOM 640 C CA . HIS A 1 82 ? 5.515 -12.067 -0.887 1.00 55.94 82 HIS A CA 1
ATOM 641 C C . HIS A 1 82 ? 4.259 -11.193 -1.090 1.00 55.94 82 HIS A C 1
ATOM 643 O O . HIS A 1 82 ? 4.351 -10.102 -1.643 1.00 55.94 82 HIS A O 1
ATOM 649 N N . ALA A 1 83 ? 3.090 -11.634 -0.617 1.00 56.47 83 ALA A N 1
ATOM 650 C CA . ALA A 1 83 ? 1.814 -10.926 -0.775 1.00 56.47 83 ALA A CA 1
ATOM 651 C C . ALA A 1 83 ? 1.296 -10.289 0.531 1.00 56.47 83 ALA A C 1
ATOM 653 O O . ALA A 1 83 ? 0.086 -10.181 0.743 1.00 56.47 83 ALA A O 1
ATOM 654 N N . ALA A 1 84 ? 2.187 -9.871 1.435 1.00 62.59 84 ALA A N 1
ATOM 655 C CA . ALA A 1 84 ? 1.773 -9.130 2.623 1.00 62.59 84 ALA A CA 1
ATOM 656 C C . ALA A 1 84 ? 1.315 -7.721 2.213 1.00 62.59 84 ALA A C 1
ATOM 658 O O . ALA A 1 84 ? 2.130 -6.862 1.879 1.00 62.59 84 ALA A O 1
ATOM 659 N N . ARG A 1 85 ? -0.001 -7.484 2.224 1.00 66.62 85 ARG A N 1
ATOM 660 C CA . ARG A 1 85 ? -0.548 -6.139 2.036 1.00 66.62 85 ARG A CA 1
ATOM 661 C C . ARG A 1 85 ? -0.449 -5.375 3.358 1.00 66.62 85 ARG A C 1
ATOM 663 O O . ARG A 1 85 ? -0.969 -5.873 4.360 1.00 66.62 85 ARG A O 1
ATOM 670 N N . PRO A 1 86 ? 0.181 -4.191 3.380 1.00 69.06 86 PRO A N 1
ATOM 671 C CA . PRO A 1 86 ? 0.099 -3.311 4.538 1.00 69.06 86 PRO A CA 1
ATOM 672 C C . PRO A 1 86 ? -1.374 -3.016 4.835 1.00 69.06 86 PRO A C 1
ATOM 674 O O . PRO A 1 86 ? -2.163 -2.754 3.925 1.00 69.06 86 PRO A O 1
ATOM 677 N N . VAL A 1 87 ? -1.757 -3.082 6.107 1.00 79.88 87 VAL A N 1
ATOM 678 C CA . VAL A 1 87 ? -3.114 -2.749 6.555 1.00 79.88 87 VAL A CA 1
ATOM 679 C C . VAL A 1 87 ? -3.037 -1.595 7.538 1.00 79.88 87 VAL A C 1
ATOM 681 O O . VAL A 1 87 ? -2.245 -1.623 8.478 1.00 79.88 87 VAL A O 1
ATOM 684 N N . GLY A 1 88 ? -3.854 -0.570 7.307 1.00 86.38 88 GLY A N 1
ATOM 685 C CA . GLY A 1 88 ? -3.914 0.593 8.183 1.00 86.38 88 GLY A CA 1
ATOM 686 C C . GLY A 1 88 ? -4.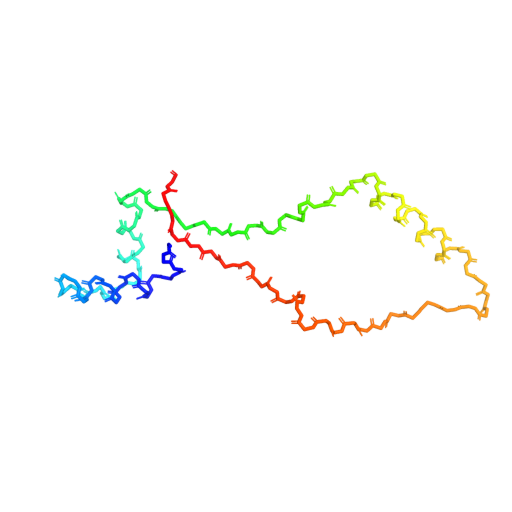617 0.309 9.511 1.00 86.38 88 GLY A C 1
ATOM 687 O O . GLY A 1 88 ? -5.265 -0.730 9.702 1.00 86.38 88 GLY A O 1
ATOM 688 N N . CYS A 1 89 ? -4.484 1.242 10.448 1.00 91.19 89 CYS A N 1
ATOM 689 C CA . CYS A 1 89 ? -5.175 1.185 11.732 1.00 91.19 89 CYS A CA 1
ATOM 690 C C . CYS A 1 89 ? -5.402 2.577 12.326 1.00 91.19 89 CYS A C 1
ATOM 692 O O . CYS A 1 89 ? -4.691 3.522 12.001 1.00 91.19 89 CYS A O 1
ATOM 694 N N . TRP A 1 90 ? -6.385 2.678 13.216 1.00 91.00 90 TRP A N 1
ATOM 695 C CA . TRP A 1 90 ? -6.634 3.879 14.010 1.00 91.00 90 TRP A CA 1
ATOM 696 C C . TRP A 1 90 ? -5.645 3.953 15.167 1.00 91.00 90 TRP A C 1
ATOM 698 O O . TRP A 1 90 ? -5.653 3.046 15.995 1.00 91.00 90 TRP A O 1
ATOM 708 N N . ALA A 1 91 ? -4.823 4.994 15.242 1.00 90.12 91 ALA A N 1
ATOM 709 C CA . ALA A 1 91 ? -3.846 5.204 16.312 1.00 90.12 91 ALA A CA 1
ATOM 710 C C . ALA A 1 91 ? -3.806 6.693 16.711 1.00 90.12 91 ALA A C 1
ATOM 712 O O . ALA A 1 91 ? -4.362 7.503 15.971 1.00 90.12 91 ALA A O 1
ATOM 713 N N . PRO A 1 92 ? -3.205 7.060 17.860 1.00 90.44 92 PRO A N 1
ATOM 714 C CA . PRO A 1 92 ? -3.022 8.462 18.233 1.00 90.44 92 PRO A CA 1
ATOM 715 C C . PRO A 1 92 ? -2.405 9.275 17.093 1.00 90.44 92 PRO A C 1
ATOM 717 O O . PRO A 1 92 ? -1.552 8.747 16.368 1.00 90.44 92 PRO A O 1
ATOM 720 N N . SER A 1 93 ? -2.885 10.509 16.928 1.00 81.81 93 SER A N 1
ATOM 721 C CA . SER A 1 93 ? -2.252 11.524 16.076 1.00 81.81 93 SER A CA 1
ATOM 722 C C . SER A 1 93 ? -0.804 11.782 16.490 1.00 81.81 93 SER A C 1
ATOM 724 O O . SER A 1 93 ? -0.524 11.769 17.713 1.00 81.81 93 SER A O 1
#

pLDDT: mean 86.22, std 11.14, range [55.94, 97.0]

Foldseek 3Di:
DAQDLVVVQVVCCVPPVDHDPDSVVSVVVLVVVQKDKDFDDPDPPPDDPVVVVVVVVVVVVPVVPDDPPDDDDDDDDDDVPPPDDGGIDIDGD

Secondary structure (DSSP, 8-state):
---SHHHHHHHHHHHH------HHHHHHHHHHTTEEEE------TT--HHHHHHHHHHHHHHHHS--TT----------TTS------EEEE-

Radius of gyration: 23.86 Å; chains: 1; bounding box: 51×32×58 Å